Protein AF-A0A1G5EXB2-F1 (afdb_monomer)

pLDDT: mean 77.86, std 26.05, range [29.53, 98.62]

Structure (mmCIF, N/CA/C/O backbone):
data_AF-A0A1G5EXB2-F1
#
_entry.id   AF-A0A1G5EXB2-F1
#
loop_
_atom_site.group_PDB
_atom_site.id
_atom_site.type_symbol
_atom_site.label_atom_id
_atom_site.label_alt_id
_atom_site.label_comp_id
_atom_site.label_asym_id
_atom_site.label_entity_id
_atom_site.label_seq_id
_atom_site.pdbx_PDB_ins_code
_atom_site.Cartn_x
_atom_site.Cartn_y
_atom_site.Cartn_z
_atom_site.occupancy
_atom_site.B_iso_or_equiv
_atom_site.auth_seq_id
_atom_site.auth_comp_id
_atom_site.auth_asym_id
_atom_site.auth_atom_id
_atom_site.pdbx_PDB_model_num
ATOM 1 N N . MET A 1 1 ? -0.840 4.663 76.312 1.00 35.28 1 MET A N 1
ATOM 2 C CA . MET A 1 1 ? 0.276 4.532 75.351 1.00 35.28 1 MET A CA 1
ATOM 3 C C . MET A 1 1 ? -0.268 3.853 74.097 1.00 35.28 1 MET A C 1
ATOM 5 O O . MET A 1 1 ? -0.888 2.812 74.234 1.00 35.28 1 MET A O 1
ATOM 9 N N . LYS A 1 2 ? -0.042 4.475 72.929 1.00 34.38 2 LYS A N 1
ATOM 10 C CA . LYS A 1 2 ? -0.327 4.032 71.544 1.00 34.38 2 LYS A CA 1
ATOM 11 C C . LYS A 1 2 ? -1.786 4.026 71.042 1.00 34.38 2 LYS A C 1
ATOM 13 O O . LYS A 1 2 ? -2.563 3.114 71.287 1.00 34.38 2 LYS A O 1
ATOM 18 N N . MET A 1 3 ? -2.068 5.053 70.232 1.00 35.84 3 MET A N 1
ATOM 19 C CA . MET A 1 3 ? -3.060 5.065 69.153 1.00 35.84 3 MET A CA 1
ATOM 20 C C . MET A 1 3 ? -2.709 4.042 68.060 1.00 35.84 3 MET A C 1
ATOM 22 O O . MET A 1 3 ? -1.529 3.837 67.792 1.00 35.84 3 MET A O 1
ATOM 26 N N . THR A 1 4 ? -3.711 3.542 67.331 1.00 36.66 4 THR A N 1
ATOM 27 C CA . THR A 1 4 ? -3.741 3.572 65.852 1.00 36.66 4 THR 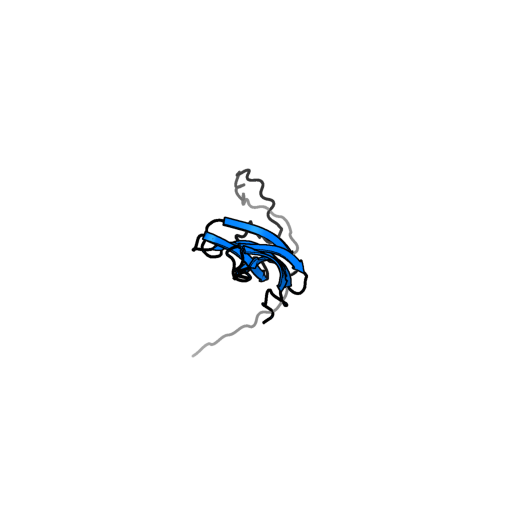A CA 1
ATOM 28 C C . THR A 1 4 ? -5.191 3.474 65.351 1.00 36.66 4 THR A C 1
ATOM 30 O O . THR A 1 4 ? -6.019 2.767 65.913 1.00 36.66 4 THR A O 1
ATOM 33 N N . CYS A 1 5 ? -5.487 4.256 64.314 1.00 29.53 5 CYS A N 1
ATOM 34 C CA . CYS A 1 5 ? -6.778 4.498 63.662 1.00 29.53 5 CYS A CA 1
ATOM 35 C C . CYS A 1 5 ? -6.787 3.825 62.280 1.00 29.53 5 CYS A C 1
ATOM 37 O O . CYS A 1 5 ? -5.716 3.796 61.681 1.00 29.53 5 CYS A O 1
ATOM 39 N N . ARG A 1 6 ? -7.946 3.393 61.741 1.00 37.31 6 ARG A N 1
ATOM 40 C CA . ARG A 1 6 ? -8.332 3.567 60.313 1.00 37.31 6 ARG A CA 1
ATOM 41 C C . ARG A 1 6 ? -9.855 3.434 60.112 1.00 37.31 6 ARG A C 1
ATOM 43 O O . ARG A 1 6 ? -10.440 2.385 60.354 1.00 37.31 6 ARG A O 1
ATOM 50 N N . LEU A 1 7 ? -10.458 4.523 59.633 1.00 31.28 7 LEU A N 1
ATOM 51 C CA . LEU A 1 7 ? -11.877 4.747 59.327 1.00 31.28 7 LEU A CA 1
ATOM 52 C C . LEU A 1 7 ? -12.174 4.365 57.856 1.00 31.28 7 LEU A C 1
ATOM 54 O O . LEU A 1 7 ? -11.400 4.730 56.972 1.00 31.28 7 LEU A O 1
ATOM 58 N N . LYS A 1 8 ? -13.270 3.642 57.570 1.00 36.03 8 LYS A N 1
ATOM 59 C CA . LYS A 1 8 ? -13.698 3.247 56.206 1.00 36.03 8 LYS A CA 1
ATOM 60 C C . LYS A 1 8 ? -14.935 4.064 55.800 1.00 36.03 8 LYS A C 1
ATOM 62 O O . LYS A 1 8 ? -15.980 3.942 56.432 1.00 36.03 8 LYS A O 1
ATOM 67 N N . ILE A 1 9 ? -14.794 4.907 54.777 1.00 38.06 9 ILE A N 1
ATOM 68 C CA . ILE A 1 9 ? -15.801 5.876 54.304 1.00 38.06 9 ILE A CA 1
ATOM 69 C C . ILE A 1 9 ? -16.747 5.211 53.288 1.00 38.06 9 ILE A C 1
ATOM 71 O O . ILE A 1 9 ? -16.297 4.479 52.407 1.00 38.06 9 ILE A O 1
ATOM 75 N N . ARG A 1 10 ? -18.056 5.458 53.433 1.00 37.91 10 ARG A N 1
ATOM 76 C CA . ARG A 1 10 ? -19.149 4.990 52.563 1.00 37.91 10 ARG A CA 1
ATOM 77 C C . ARG A 1 10 ? -19.811 6.169 51.825 1.00 37.91 10 ARG A C 1
ATOM 79 O O . ARG A 1 10 ? -19.993 7.221 52.423 1.00 37.91 10 ARG A O 1
ATOM 86 N N . SER A 1 11 ? -20.287 5.865 50.615 1.00 33.78 11 SER A N 1
ATOM 87 C CA . SER A 1 11 ? -21.523 6.356 49.966 1.00 33.78 11 SER A CA 1
ATOM 88 C C . SER A 1 11 ? -21.558 7.672 49.163 1.00 33.78 11 SER A C 1
ATOM 90 O O . SER A 1 11 ? -21.349 8.758 49.683 1.00 33.78 11 SER A O 1
ATOM 92 N N . PHE A 1 12 ? -21.930 7.486 47.883 1.00 37.91 12 PHE A N 1
ATOM 93 C CA . PHE A 1 12 ? -22.952 8.168 47.061 1.00 37.91 12 PHE A CA 1
ATOM 94 C C . PHE A 1 12 ? -23.341 9.622 47.382 1.00 37.91 12 PHE A C 1
ATOM 96 O O . PHE A 1 12 ? -23.927 9.894 48.425 1.00 37.91 12 PHE A O 1
ATOM 103 N N . ILE A 1 13 ? -23.185 10.511 46.389 1.00 36.03 13 ILE A N 1
ATOM 104 C CA . ILE A 1 13 ? -23.820 11.838 46.350 1.00 36.03 13 ILE A CA 1
ATOM 105 C C . ILE A 1 13 ? -24.453 12.053 44.964 1.00 36.03 13 ILE A C 1
ATOM 107 O O . ILE A 1 13 ? -23.756 12.080 43.952 1.00 36.03 13 ILE A O 1
ATOM 111 N N . GLN A 1 14 ? -25.784 12.195 44.936 1.00 30.17 14 GLN A N 1
ATOM 112 C CA . GLN A 1 14 ? -26.550 12.795 43.836 1.00 30.17 14 GLN A CA 1
ATOM 113 C C . GLN A 1 14 ? -26.385 14.320 43.892 1.00 30.17 14 GLN A C 1
ATOM 115 O O . GLN A 1 14 ? -26.503 14.915 44.962 1.00 30.17 14 GLN A O 1
ATOM 120 N N . ALA A 1 15 ? -26.121 14.953 42.749 1.00 32.19 15 ALA A N 1
ATOM 121 C CA . ALA A 1 15 ? -25.962 16.399 42.651 1.00 32.19 15 ALA A CA 1
ATOM 122 C C . ALA A 1 15 ? -27.318 17.095 42.433 1.00 32.19 15 ALA A C 1
ATOM 124 O O . ALA A 1 15 ? -27.997 16.850 41.439 1.00 32.19 15 ALA A O 1
ATOM 125 N N . VAL A 1 16 ? -27.670 18.001 43.346 1.00 33.97 16 VAL A N 1
ATOM 126 C CA . VAL A 1 16 ? -28.686 19.047 43.165 1.00 33.97 16 VAL A CA 1
ATOM 127 C C . VAL A 1 16 ? -27.935 20.376 43.214 1.00 33.97 16 VAL A C 1
ATOM 129 O O . VAL A 1 16 ? -27.343 20.709 44.238 1.00 33.97 16 VAL A O 1
ATOM 132 N N . ALA A 1 17 ? -27.905 21.113 42.104 1.00 34.84 17 ALA A N 1
ATOM 133 C CA . ALA A 1 17 ? -27.252 22.417 42.035 1.00 34.84 17 ALA A CA 1
ATOM 134 C C . ALA A 1 17 ? -28.252 23.517 42.425 1.00 34.84 17 ALA A C 1
ATOM 136 O O . ALA A 1 17 ? -29.148 23.853 41.654 1.00 34.84 17 ALA A O 1
ATOM 137 N N . LEU A 1 18 ? -28.097 24.059 43.635 1.00 32.41 18 LEU A N 1
ATOM 138 C CA . LEU A 1 18 ? -28.765 25.274 44.097 1.00 32.41 18 LEU A CA 1
ATOM 139 C C . LEU A 1 18 ? -27.815 26.460 43.869 1.00 32.41 18 LEU A C 1
ATOM 141 O O . LEU A 1 18 ? -26.675 26.447 44.331 1.00 32.41 18 LEU A O 1
ATOM 145 N N . SER A 1 19 ? -28.273 27.473 43.138 1.00 48.41 19 SER A N 1
ATOM 146 C CA . SER A 1 19 ? -27.516 28.690 42.843 1.00 48.41 19 SER A CA 1
ATOM 147 C C . SER A 1 19 ? -27.434 29.629 44.052 1.00 48.41 19 SER A C 1
ATOM 149 O O . SER A 1 19 ? -28.467 30.062 44.561 1.00 48.41 19 SER A O 1
ATOM 151 N N . ALA A 1 20 ? -26.224 30.035 44.431 1.00 33.88 20 ALA A N 1
ATOM 152 C CA . ALA A 1 20 ? -25.957 31.280 45.151 1.00 33.88 20 ALA A CA 1
ATOM 153 C C . ALA A 1 20 ? -24.559 31.782 44.759 1.00 33.88 20 ALA A C 1
ATOM 155 O O . ALA A 1 20 ? -23.606 31.006 44.703 1.00 33.88 20 ALA A O 1
ATOM 156 N N . GLY A 1 21 ? -24.471 33.059 44.392 1.00 35.84 21 GLY A N 1
ATOM 157 C CA . GLY A 1 21 ? -23.328 33.638 43.696 1.00 35.84 21 GLY A CA 1
ATOM 158 C C . GLY A 1 21 ? -22.112 33.933 44.569 1.00 35.84 21 GLY A C 1
ATOM 159 O O . GLY A 1 21 ? -22.236 34.344 45.717 1.00 35.84 21 GLY A O 1
ATOM 160 N N . LEU A 1 22 ? -20.937 33.796 43.956 1.00 37.97 22 LEU A N 1
ATOM 161 C CA . LEU A 1 22 ? -19.728 34.569 44.226 1.00 37.97 22 LEU A CA 1
ATOM 162 C C . LEU A 1 22 ? -18.815 34.416 43.005 1.00 37.97 22 LEU A C 1
ATOM 164 O O . LEU A 1 22 ? -18.552 33.315 42.529 1.00 37.97 22 LEU A O 1
ATOM 168 N N . SER A 1 23 ? -18.437 35.555 42.444 1.00 41.22 23 SER A N 1
ATOM 169 C CA . SER A 1 23 ? -17.799 35.735 41.147 1.00 41.22 23 SER A CA 1
ATOM 170 C C . SER A 1 23 ? -16.560 34.860 40.941 1.00 41.22 23 SER A C 1
ATOM 172 O O . SER A 1 23 ? -15.522 35.104 41.545 1.00 41.22 23 SER A O 1
ATOM 174 N N . PHE A 1 24 ? -16.632 33.927 39.993 1.00 37.06 24 PHE A N 1
ATOM 175 C CA . PHE A 1 24 ? -15.467 33.500 39.225 1.00 37.06 24 PHE A CA 1
ATOM 176 C C . PHE A 1 24 ? -15.789 33.683 37.748 1.00 37.06 24 PHE A C 1
ATOM 178 O O . PHE A 1 24 ? -16.481 32.889 37.117 1.00 37.06 24 PHE A O 1
ATOM 185 N N . VAL A 1 25 ? -15.304 34.805 37.222 1.00 37.22 25 VAL A N 1
ATOM 186 C CA . VAL A 1 25 ? -15.123 35.022 35.792 1.00 37.22 25 VAL A CA 1
ATOM 187 C C . VAL A 1 25 ? -14.130 33.959 35.330 1.00 37.22 25 VAL A C 1
ATOM 189 O O . VAL A 1 25 ? -12.950 34.038 35.662 1.00 37.22 25 VAL A O 1
ATOM 192 N N . PHE A 1 26 ? -14.581 32.953 34.584 1.00 43.88 26 PHE A N 1
ATOM 193 C CA . PHE A 1 26 ? -13.654 32.242 33.712 1.00 43.88 26 PHE A CA 1
ATOM 194 C C . PHE A 1 26 ? -13.288 33.229 32.600 1.00 43.88 26 PHE A C 1
ATOM 196 O O . PHE A 1 26 ? -14.201 33.709 31.921 1.00 43.88 26 PHE A O 1
ATOM 203 N N . PRO A 1 27 ? -12.010 33.611 32.424 1.00 38.81 27 PRO A N 1
ATOM 204 C CA . PRO A 1 27 ? -11.648 34.436 31.290 1.00 38.81 27 PRO A CA 1
ATOM 205 C C . PRO A 1 27 ? -12.005 33.658 30.027 1.00 38.81 27 PRO A C 1
ATOM 207 O O . PRO A 1 27 ? -11.540 32.538 29.807 1.00 38.81 27 PRO A O 1
ATOM 210 N N . ALA A 1 28 ? -12.863 34.266 29.211 1.00 44.09 28 ALA A N 1
ATOM 211 C CA . ALA A 1 28 ? -12.993 33.916 27.816 1.00 44.09 28 ALA A CA 1
ATOM 212 C C . ALA A 1 28 ? -11.594 34.018 27.196 1.00 44.09 28 ALA A C 1
ATOM 214 O O . ALA A 1 28 ? -11.077 35.119 27.002 1.00 44.09 28 ALA A O 1
ATOM 215 N N . PHE A 1 29 ? -10.961 32.879 26.916 1.00 46.94 29 PHE A N 1
ATOM 216 C CA . PHE A 1 29 ? -9.832 32.863 26.001 1.00 46.94 29 PHE A CA 1
ATOM 217 C C . PHE A 1 29 ? -10.391 33.135 24.609 1.00 46.94 29 PHE A C 1
ATOM 219 O O . PHE A 1 29 ? -10.965 32.267 23.952 1.00 46.94 29 PHE A O 1
ATOM 226 N N . GLY A 1 30 ? -10.292 34.399 24.209 1.00 40.00 30 GLY A N 1
ATOM 227 C CA . GLY A 1 30 ? -10.509 34.817 22.841 1.00 40.00 30 GLY A CA 1
ATOM 228 C C . GLY A 1 30 ? -9.493 34.165 21.904 1.00 40.00 30 GLY A C 1
ATOM 229 O O . GLY A 1 30 ? -8.307 34.117 22.209 1.00 40.00 30 GLY A O 1
ATOM 230 N N . GLN A 1 31 ? -10.030 33.726 20.762 1.00 45.25 31 GLN A N 1
ATOM 231 C CA . GLN A 1 31 ? -9.415 33.561 19.441 1.00 45.25 31 GLN A CA 1
ATOM 232 C C . GLN A 1 31 ? -8.153 32.698 19.306 1.00 45.25 31 GLN A C 1
ATOM 234 O O . GLN A 1 31 ? -7.073 33.097 19.710 1.00 45.25 31 GLN A O 1
ATOM 239 N N . LEU A 1 32 ? -8.261 31.654 18.474 1.00 37.88 32 LEU A N 1
ATOM 240 C CA . LEU A 1 32 ? -7.777 31.739 17.089 1.00 37.88 32 LEU A CA 1
ATOM 241 C C . LEU A 1 32 ? -8.786 31.051 16.160 1.00 37.88 32 LEU A C 1
ATOM 243 O O . LEU A 1 32 ? -9.193 29.914 16.390 1.00 37.88 32 LEU A O 1
ATOM 247 N N . THR A 1 33 ? -9.212 31.754 15.114 1.00 47.78 33 THR A N 1
ATOM 248 C CA . THR A 1 33 ? -10.011 31.215 14.009 1.00 47.78 33 THR A CA 1
ATOM 249 C C . THR A 1 33 ? -9.157 30.275 13.162 1.00 47.78 33 THR A C 1
ATOM 251 O O . THR A 1 33 ? -8.757 30.626 12.059 1.00 47.78 33 THR A O 1
ATOM 254 N N . ASN A 1 34 ? -8.892 29.075 13.666 1.00 44.12 34 ASN A N 1
ATOM 255 C CA . ASN A 1 34 ? -8.498 27.951 12.831 1.00 44.12 34 ASN A CA 1
ATOM 256 C C . ASN A 1 34 ? -9.653 26.957 12.913 1.00 44.12 34 ASN A C 1
ATOM 258 O O . ASN A 1 34 ? -9.823 26.272 13.919 1.00 44.12 34 ASN A O 1
ATOM 262 N N . SER A 1 35 ? -10.500 26.945 11.886 1.00 46.69 35 SER A N 1
ATOM 263 C CA . SER A 1 35 ? -11.623 26.020 11.762 1.00 46.69 35 SER A CA 1
ATOM 264 C C . SER A 1 35 ? -11.107 24.593 11.571 1.00 46.69 35 SER A C 1
ATOM 266 O O . SER A 1 35 ? -11.017 24.100 10.450 1.00 46.69 35 SER A O 1
ATOM 268 N N . TRP A 1 36 ? -10.768 23.932 12.671 1.00 49.41 36 TRP A N 1
ATOM 269 C CA . TRP A 1 36 ? -10.622 22.487 12.734 1.00 49.41 36 TRP A CA 1
ATOM 270 C C . TRP A 1 36 ? -11.781 21.965 13.570 1.00 49.41 36 TRP A C 1
ATOM 272 O O . TRP A 1 36 ? -11.901 22.276 14.755 1.00 49.41 36 TRP A O 1
ATOM 282 N N . ILE A 1 37 ? -12.671 21.208 12.936 1.00 51.47 37 ILE A N 1
ATOM 283 C CA . ILE A 1 37 ? -13.701 20.461 13.651 1.00 51.47 37 ILE A CA 1
ATOM 284 C C . ILE A 1 37 ? -12.970 19.308 14.342 1.00 51.47 37 ILE A C 1
ATOM 286 O O . ILE A 1 37 ? -12.682 18.290 13.721 1.00 51.47 37 ILE A O 1
ATOM 290 N N . MET A 1 38 ? -12.608 19.492 15.612 1.00 50.16 38 MET A N 1
ATOM 291 C CA . MET A 1 38 ? -12.178 18.382 16.458 1.00 50.16 38 MET A CA 1
ATOM 292 C C . MET A 1 38 ? -13.393 17.495 16.729 1.00 50.16 38 MET A C 1
ATOM 294 O O . MET A 1 38 ? -14.429 17.982 17.189 1.00 50.16 38 MET A O 1
ATOM 298 N N . GLY A 1 39 ? -13.276 16.196 16.448 1.00 52.06 39 GLY A N 1
ATOM 299 C CA . GLY A 1 39 ? -14.260 15.220 16.909 1.00 52.06 39 GLY A CA 1
ATOM 300 C C . GLY A 1 39 ? -14.353 15.216 18.445 1.00 52.06 39 GLY A C 1
ATOM 301 O O . GLY A 1 39 ? -13.421 15.667 19.116 1.00 52.06 39 GLY A O 1
ATOM 302 N N . PRO A 1 40 ? -15.434 14.673 19.032 1.00 53.38 40 PRO A N 1
ATOM 303 C CA . PRO A 1 40 ? -15.660 14.659 20.486 1.00 53.38 40 PRO A CA 1
ATOM 304 C C . PRO A 1 40 ? -14.561 13.949 21.307 1.00 53.38 40 PRO A C 1
ATOM 306 O O . PRO A 1 40 ? -14.548 14.076 22.528 1.00 53.38 40 PRO A O 1
ATOM 309 N N . ASN A 1 41 ? -13.621 13.260 20.647 1.00 58.00 41 ASN A N 1
ATOM 310 C CA . ASN A 1 41 ? -12.505 12.534 21.259 1.00 58.00 41 ASN A CA 1
ATOM 311 C C . ASN A 1 41 ? -11.141 13.236 21.084 1.00 58.00 41 ASN A C 1
ATOM 313 O O . ASN A 1 41 ? -10.124 12.696 21.504 1.00 58.00 41 ASN A O 1
ATOM 317 N N . GLY A 1 42 ? -11.093 14.416 20.453 1.00 54.06 42 GLY A N 1
ATOM 318 C CA . GLY A 1 42 ? -9.849 15.174 20.273 1.00 54.06 42 GLY A CA 1
ATOM 319 C C . GLY A 1 42 ? -8.823 14.536 19.330 1.00 54.06 42 GLY A C 1
ATOM 320 O O . GLY A 1 42 ? -7.659 14.930 19.356 1.00 54.06 42 GLY A O 1
ATOM 321 N N . GLU A 1 43 ? -9.218 13.575 18.493 1.00 66.81 43 GLU A N 1
ATOM 322 C CA . GLU A 1 43 ? -8.303 13.008 17.503 1.00 66.81 43 GLU A CA 1
ATOM 323 C C . GLU A 1 43 ? -8.130 13.996 16.345 1.00 66.81 43 GLU A C 1
ATOM 325 O O . GLU A 1 43 ? -8.976 14.130 15.460 1.00 66.81 43 GLU A O 1
ATOM 330 N N . GLY A 1 44 ? -7.055 14.779 16.428 1.00 71.31 44 GLY A N 1
ATOM 331 C CA . GLY A 1 44 ? -6.587 15.647 15.356 1.00 71.31 44 GLY A CA 1
ATOM 332 C C . GLY A 1 44 ? -5.995 14.857 14.184 1.00 71.31 44 GLY A C 1
ATOM 333 O O . GLY A 1 44 ? -5.962 13.630 14.175 1.00 71.31 44 GLY A O 1
ATOM 334 N N . LEU A 1 45 ? -5.493 15.585 13.185 1.00 79.75 45 LEU A N 1
ATOM 335 C CA . LEU A 1 45 ? -4.733 15.016 12.067 1.00 79.75 45 LEU A CA 1
ATOM 336 C C . LEU A 1 45 ? -3.570 14.145 12.577 1.00 79.75 45 LEU A C 1
ATOM 338 O O . LEU A 1 45 ? -2.657 14.650 13.230 1.00 79.75 45 LEU A O 1
ATOM 342 N N . ALA A 1 46 ? -3.591 12.855 12.234 1.00 82.81 46 ALA A N 1
ATOM 343 C CA . ALA A 1 46 ? -2.534 11.898 12.554 1.00 82.81 46 ALA A CA 1
ATOM 344 C C . ALA A 1 46 ? -1.664 11.605 11.320 1.00 82.81 46 ALA A C 1
ATOM 346 O O . ALA A 1 46 ? -2.174 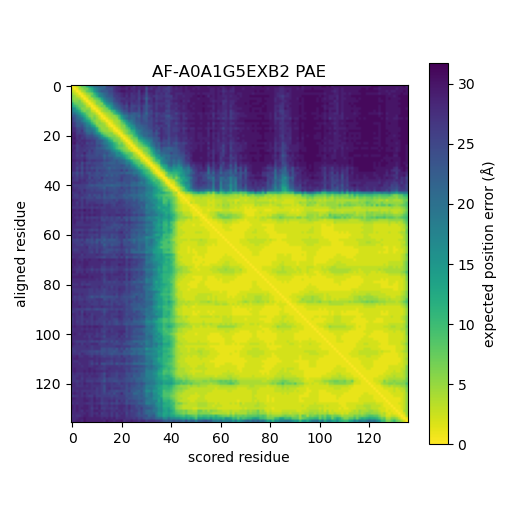11.356 10.227 1.00 82.81 46 ALA A O 1
ATOM 347 N N . GLN A 1 47 ? -0.341 11.618 11.493 1.00 87.56 47 GLN A N 1
ATOM 348 C CA . GLN A 1 47 ? 0.606 11.224 10.446 1.00 87.56 47 GLN A CA 1
ATOM 349 C C . GLN A 1 47 ? 0.834 9.705 10.465 1.00 87.56 47 GLN A C 1
ATOM 351 O O . GLN A 1 47 ? 1.086 9.134 11.522 1.00 87.56 47 GLN A O 1
ATOM 356 N N . LEU A 1 48 ? 0.800 9.063 9.291 1.00 86.50 48 LEU A N 1
ATOM 357 C CA . LEU A 1 48 ? 0.913 7.600 9.136 1.00 86.50 48 LEU A CA 1
ATOM 358 C C . LEU A 1 48 ? 2.366 7.078 9.070 1.00 86.50 48 LEU A C 1
ATOM 360 O O . LEU A 1 48 ? 2.587 5.869 9.070 1.00 86.50 48 LEU A O 1
ATOM 364 N N . GLY A 1 49 ? 3.358 7.973 9.030 1.00 91.00 49 GLY A N 1
ATOM 365 C CA . GLY A 1 49 ? 4.773 7.634 8.831 1.00 91.00 49 GLY A CA 1
ATOM 366 C C . GLY A 1 49 ? 5.170 7.505 7.354 1.00 91.00 49 GLY A C 1
ATOM 367 O O . GLY A 1 49 ? 4.385 7.842 6.468 1.00 91.00 49 GLY A O 1
ATOM 368 N N . THR A 1 50 ? 6.401 7.047 7.099 1.00 94.50 50 THR A N 1
ATOM 369 C CA . THR A 1 50 ? 6.955 6.795 5.753 1.00 94.50 50 THR A CA 1
ATOM 370 C C . THR A 1 50 ? 7.842 5.544 5.759 1.00 94.50 50 THR A C 1
ATOM 372 O O . THR A 1 50 ? 8.287 5.103 6.821 1.00 94.50 50 THR A O 1
ATOM 375 N N . LEU A 1 51 ? 8.163 4.998 4.580 1.00 95.19 51 LEU A N 1
ATOM 376 C CA . LEU A 1 51 ? 9.159 3.926 4.404 1.00 95.19 51 LEU A CA 1
ATOM 377 C C . LEU A 1 51 ? 10.608 4.453 4.328 1.00 95.19 51 LEU A C 1
ATOM 379 O O . LEU A 1 51 ? 11.477 3.850 3.704 1.00 95.19 51 LEU A O 1
ATOM 383 N N . GLY A 1 52 ? 10.876 5.604 4.948 1.00 93.75 52 GLY A N 1
ATOM 384 C CA . GLY A 1 52 ? 12.187 6.259 4.968 1.00 93.75 52 GLY A CA 1
ATOM 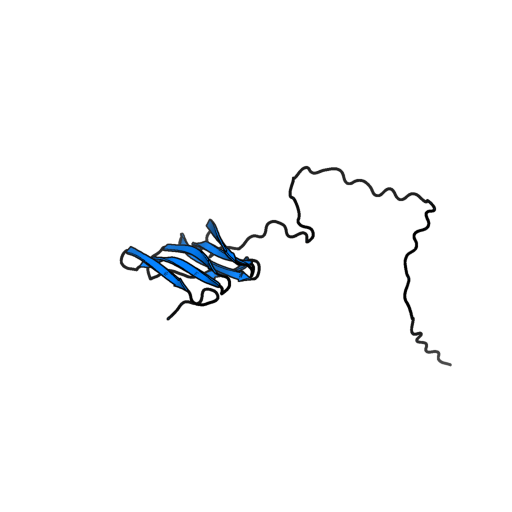385 C C . GLY A 1 52 ? 12.338 7.408 3.968 1.00 93.75 52 GLY A C 1
ATOM 386 O O . GLY A 1 52 ? 13.195 8.264 4.169 1.00 93.75 52 GLY A O 1
ATOM 387 N N . GLY A 1 53 ? 11.489 7.488 2.939 1.00 93.62 53 GLY A N 1
ATOM 388 C CA . GLY A 1 53 ? 11.403 8.643 2.044 1.00 93.62 53 GLY A CA 1
ATOM 389 C C . GLY A 1 53 ? 10.500 9.760 2.581 1.00 93.62 53 GLY A C 1
ATOM 390 O O . GLY A 1 53 ? 10.033 9.726 3.722 1.00 93.62 53 GLY A O 1
ATOM 391 N N . HIS A 1 54 ? 10.242 10.766 1.739 1.00 91.38 54 HIS A N 1
ATOM 392 C CA . HIS A 1 54 ? 9.475 11.969 2.105 1.00 91.38 54 HIS A CA 1
ATOM 393 C C . HIS A 1 54 ? 8.057 12.021 1.523 1.00 91.38 54 HIS A C 1
ATOM 395 O O . HIS A 1 54 ? 7.265 12.863 1.937 1.00 91.38 54 HIS A O 1
ATOM 401 N N . ASP A 1 55 ? 7.728 11.113 0.601 1.00 93.31 55 ASP A N 1
ATOM 402 C CA . ASP A 1 55 ? 6.450 11.109 -0.107 1.00 93.31 55 ASP A CA 1
ATOM 403 C C . ASP A 1 55 ? 5.621 9.906 0.336 1.00 93.31 55 ASP A C 1
ATOM 405 O O . ASP A 1 55 ? 6.105 8.773 0.364 1.00 93.31 55 ASP A O 1
ATOM 409 N N . THR A 1 56 ? 4.366 10.133 0.713 1.00 95.69 56 THR A N 1
ATOM 410 C CA . THR A 1 56 ? 3.415 9.069 1.057 1.00 95.69 56 THR A CA 1
ATOM 411 C C . THR A 1 56 ? 2.016 9.490 0.642 1.00 95.69 56 THR A C 1
ATOM 413 O O . THR A 1 56 ? 1.595 10.617 0.894 1.00 95.69 56 THR A O 1
ATOM 416 N N . VAL A 1 57 ? 1.295 8.573 0.006 1.00 97.00 57 VAL A N 1
ATOM 417 C CA . VAL A 1 57 ? -0.078 8.765 -0.457 1.00 97.00 57 VAL A CA 1
ATOM 418 C C . VAL A 1 57 ? -0.919 7.614 0.072 1.00 97.00 57 VAL A C 1
ATOM 420 O O . VAL A 1 57 ? -0.616 6.454 -0.201 1.00 97.00 57 VAL A O 1
ATOM 423 N N . ALA A 1 58 ? -1.965 7.933 0.833 1.00 97.62 58 ALA A N 1
ATOM 424 C CA . ALA A 1 58 ? -2.961 6.967 1.283 1.00 97.62 58 ALA A CA 1
ATOM 425 C C . ALA A 1 58 ? -4.059 6.811 0.220 1.00 97.62 58 ALA A C 1
ATOM 427 O O . ALA A 1 58 ? -4.618 7.805 -0.238 1.00 97.62 58 ALA A O 1
ATOM 428 N N . ASN A 1 59 ? -4.383 5.568 -0.136 1.00 98.00 59 ASN A N 1
ATOM 429 C CA . ASN A 1 59 ? -5.370 5.232 -1.167 1.00 98.00 59 ASN A CA 1
ATOM 430 C C . ASN A 1 59 ? -6.618 4.539 -0.602 1.00 98.00 59 ASN A C 1
ATOM 432 O O . ASN A 1 59 ? -7.672 4.582 -1.230 1.00 98.00 59 ASN A O 1
ATOM 436 N N . GLY A 1 60 ? -6.526 3.898 0.568 1.00 97.62 60 GLY A N 1
ATOM 437 C CA . GLY A 1 60 ? -7.659 3.189 1.161 1.00 97.62 60 GLY A CA 1
ATOM 438 C C . GLY A 1 60 ? -7.508 2.943 2.656 1.00 97.62 60 GLY A C 1
ATOM 439 O O . GLY A 1 60 ? -6.396 2.920 3.177 1.00 97.62 60 GLY A O 1
ATOM 440 N N . ILE A 1 61 ? -8.637 2.743 3.333 1.00 98.19 61 ILE A N 1
ATOM 441 C CA . ILE A 1 61 ? -8.729 2.449 4.767 1.00 98.19 61 ILE A CA 1
ATOM 442 C C . ILE A 1 61 ? -9.833 1.410 5.009 1.00 98.19 61 ILE A C 1
ATOM 444 O O . ILE A 1 61 ? -10.804 1.368 4.253 1.00 98.19 61 ILE A O 1
ATOM 448 N N . ASN A 1 62 ? -9.692 0.567 6.035 1.00 97.94 62 A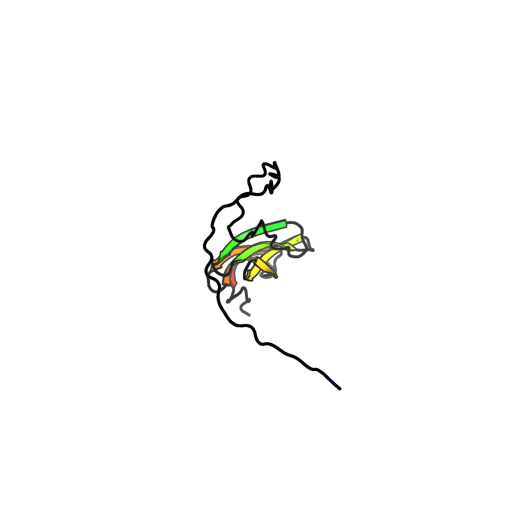SN A N 1
ATOM 449 C CA . ASN A 1 62 ? -10.749 -0.345 6.487 1.00 97.94 62 ASN A CA 1
ATOM 450 C C . ASN A 1 62 ? -11.280 0.011 7.889 1.00 97.94 62 ASN A C 1
ATOM 452 O O . ASN A 1 62 ? -10.738 0.881 8.567 1.00 97.94 62 ASN A O 1
ATOM 456 N N . ASP A 1 63 ? -12.311 -0.704 8.347 1.00 96.75 63 ASP A N 1
ATOM 457 C CA . ASP A 1 63 ? -12.979 -0.454 9.637 1.00 96.75 63 ASP A CA 1
ATOM 458 C C . ASP A 1 63 ? -12.072 -0.645 10.867 1.00 96.75 63 ASP A C 1
ATOM 460 O O . ASP A 1 63 ? -12.367 -0.129 11.941 1.00 96.75 63 ASP A O 1
ATOM 464 N N . ALA A 1 64 ? -10.952 -1.363 10.726 1.00 96.00 64 ALA A N 1
ATOM 465 C CA . ALA A 1 64 ? -9.938 -1.489 11.776 1.00 96.00 64 ALA A CA 1
ATOM 466 C C . ALA A 1 64 ? -8.968 -0.289 11.814 1.00 96.00 64 ALA A C 1
ATOM 468 O O . ALA A 1 64 ? -8.025 -0.270 12.607 1.00 96.00 64 ALA A O 1
ATOM 469 N N . GLY A 1 65 ? -9.149 0.694 10.929 1.00 95.94 65 GLY A N 1
ATOM 470 C CA . GLY A 1 65 ? -8.261 1.840 10.778 1.00 95.94 65 GLY A CA 1
ATOM 471 C C . GLY A 1 65 ? -6.927 1.498 10.114 1.00 95.94 65 GLY A C 1
ATOM 472 O O . GLY A 1 65 ? -5.977 2.265 10.244 1.00 95.94 65 GLY A O 1
ATOM 473 N N . GLN A 1 66 ? -6.812 0.353 9.432 1.00 98.06 66 GLN A N 1
ATOM 474 C CA . GLN A 1 66 ? -5.621 0.035 8.642 1.00 98.06 66 GLN A CA 1
ATOM 475 C C . GLN A 1 66 ? -5.662 0.830 7.344 1.00 98.06 66 GLN A C 1
ATOM 477 O O . GLN A 1 66 ? -6.651 0.761 6.614 1.00 98.06 66 GLN A O 1
ATOM 482 N N . VAL A 1 67 ? -4.585 1.547 7.042 1.00 98.31 67 VAL A N 1
ATOM 483 C CA . VAL A 1 67 ? -4.452 2.367 5.838 1.00 98.31 67 VAL A CA 1
ATOM 484 C C . VAL A 1 67 ? -3.498 1.694 4.863 1.00 98.31 67 VAL A C 1
ATOM 486 O O . VAL A 1 67 ? -2.472 1.153 5.268 1.00 98.31 67 VAL A O 1
ATOM 489 N N . VAL A 1 68 ? -3.822 1.749 3.574 1.00 98.56 68 VAL A N 1
ATOM 490 C CA . VAL A 1 68 ? -2.952 1.306 2.482 1.00 98.56 68 VAL A CA 1
ATOM 491 C C . VAL A 1 68 ? -2.677 2.432 1.506 1.00 98.56 68 VAL A C 1
ATOM 493 O O . VAL A 1 68 ? -3.471 3.365 1.365 1.00 98.56 68 VAL A O 1
ATOM 496 N N . GLY A 1 69 ? -1.572 2.318 0.785 1.00 98.44 69 GLY A N 1
ATOM 497 C CA . GLY A 1 69 ? -1.221 3.273 -0.251 1.00 98.44 69 GLY A CA 1
ATOM 498 C C . GLY A 1 69 ? 0.174 3.037 -0.796 1.00 98.44 69 GLY A C 1
ATOM 499 O O . GLY A 1 69 ? 0.623 1.893 -0.862 1.00 98.44 69 GLY A O 1
ATOM 500 N N . THR A 1 70 ? 0.851 4.118 -1.165 1.00 98.38 70 THR A N 1
ATOM 501 C CA . THR A 1 70 ? 2.230 4.100 -1.660 1.00 98.38 70 THR A CA 1
ATOM 502 C C . THR A 1 70 ? 3.092 5.035 -0.829 1.00 98.38 70 THR A C 1
ATOM 504 O O . THR A 1 70 ? 2.683 6.153 -0.519 1.00 98.38 70 THR A O 1
ATOM 507 N N . SER A 1 71 ? 4.294 4.595 -0.484 1.00 98.25 71 SER A N 1
ATOM 508 C CA . SER A 1 71 ? 5.297 5.397 0.204 1.00 98.25 71 SER A CA 1
ATOM 509 C C . SER A 1 71 ? 6.627 5.282 -0.523 1.00 98.25 71 SER A C 1
ATOM 511 O O . SER A 1 71 ? 6.962 4.236 -1.084 1.00 98.25 71 SER A O 1
ATOM 513 N N . LYS A 1 72 ? 7.374 6.378 -0.539 1.00 97.94 72 LYS A N 1
ATOM 514 C CA . LYS A 1 72 ? 8.726 6.402 -1.077 1.00 97.94 72 LYS A CA 1
ATOM 515 C C . LYS A 1 72 ? 9.694 5.810 -0.057 1.00 97.94 72 LYS A C 1
ATOM 517 O O . LYS A 1 72 ? 9.638 6.169 1.122 1.00 97.94 72 LYS A O 1
ATOM 522 N N . THR A 1 73 ? 10.576 4.925 -0.501 1.00 97.25 73 THR A N 1
ATOM 523 C CA . THR A 1 73 ? 11.620 4.330 0.338 1.00 97.25 73 THR A CA 1
ATOM 524 C C . THR A 1 73 ? 12.825 5.260 0.464 1.00 97.25 73 THR A C 1
ATOM 526 O O . THR A 1 73 ? 12.912 6.294 -0.210 1.00 97.25 73 THR A O 1
ATOM 529 N N . ILE A 1 74 ? 13.779 4.897 1.323 1.00 96.50 74 ILE A N 1
ATOM 530 C CA . ILE A 1 74 ? 15.043 5.631 1.469 1.00 96.50 74 ILE A CA 1
ATOM 531 C C . ILE A 1 74 ? 15.902 5.578 0.191 1.00 96.50 74 ILE A C 1
ATOM 533 O O . ILE A 1 74 ? 16.612 6.532 -0.118 1.00 96.50 74 ILE A O 1
ATOM 537 N N . GLU A 1 75 ? 15.786 4.511 -0.599 1.00 95.94 75 GLU A N 1
ATOM 538 C CA . GLU A 1 75 ? 16.441 4.340 -1.903 1.00 95.94 75 GLU A CA 1
ATOM 539 C C . GLU A 1 75 ? 15.767 5.158 -3.020 1.00 95.94 75 GLU A C 1
ATOM 541 O O . GLU A 1 75 ? 16.288 5.252 -4.133 1.00 95.94 75 GLU A O 1
ATOM 546 N N . GLY A 1 76 ? 14.620 5.780 -2.728 1.00 96.00 76 GLY A N 1
ATOM 547 C CA . GLY A 1 76 ? 13.847 6.582 -3.673 1.00 96.00 76 GLY A CA 1
ATOM 548 C C . GLY A 1 76 ? 12.872 5.783 -4.538 1.00 96.00 76 GLY A C 1
ATOM 549 O O . GLY A 1 76 ? 12.278 6.361 -5.451 1.00 96.00 76 GLY A O 1
ATOM 550 N N . ASP A 1 77 ? 12.693 4.497 -4.245 1.00 97.12 77 ASP A N 1
ATOM 551 C CA . ASP A 1 77 ? 11.712 3.624 -4.886 1.00 97.12 77 ASP A CA 1
ATOM 552 C C . ASP A 1 77 ? 10.311 3.849 -4.297 1.00 97.12 77 ASP A C 1
ATOM 554 O O . ASP A 1 77 ? 10.164 4.459 -3.239 1.00 97.12 77 ASP A O 1
ATOM 558 N N . TYR A 1 78 ? 9.260 3.397 -4.985 1.00 97.94 78 TYR A N 1
ATOM 559 C CA . TYR A 1 78 ? 7.875 3.573 -4.528 1.00 97.94 78 TYR A CA 1
ATOM 560 C C . TYR A 1 78 ? 7.265 2.237 -4.167 1.00 97.94 78 TYR A C 1
ATOM 562 O O . TYR A 1 78 ? 6.987 1.432 -5.048 1.00 97.94 78 TYR A O 1
ATOM 570 N N . HIS A 1 79 ? 7.021 1.998 -2.890 1.00 98.38 79 HIS A N 1
ATOM 571 C CA . HIS A 1 79 ? 6.478 0.731 -2.435 1.00 98.38 79 HIS A CA 1
ATOM 572 C C . HIS A 1 79 ? 5.061 0.895 -1.889 1.00 98.38 79 HIS A C 1
ATOM 574 O O . HIS A 1 79 ? 4.714 1.891 -1.248 1.00 98.38 79 HIS A O 1
ATOM 580 N N . ALA A 1 80 ? 4.232 -0.111 -2.140 1.00 98.38 80 ALA A N 1
ATOM 581 C CA . ALA A 1 80 ? 2.943 -0.268 -1.506 1.00 98.38 80 ALA A CA 1
ATOM 582 C C . ALA A 1 80 ? 3.141 -0.497 -0.002 1.00 98.38 80 ALA A C 1
ATOM 584 O O . ALA A 1 80 ? 4.027 -1.248 0.399 1.00 98.38 80 ALA A O 1
ATOM 585 N N . PHE A 1 81 ? 2.293 0.101 0.829 1.00 98.38 81 PHE A N 1
ATOM 586 C CA . PHE A 1 81 ? 2.326 -0.112 2.276 1.00 98.38 81 PHE A CA 1
ATOM 587 C C . PHE A 1 81 ? 0.953 -0.494 2.827 1.00 98.38 81 PHE A C 1
ATOM 589 O O . PHE A 1 81 ? -0.083 -0.248 2.203 1.00 98.38 81 PHE A O 1
ATOM 596 N N . ILE A 1 82 ? 0.969 -1.054 4.033 1.00 98.31 82 ILE A N 1
ATOM 597 C CA . ILE A 1 82 ? -0.184 -1.205 4.925 1.00 98.31 82 ILE A CA 1
ATOM 598 C C . ILE A 1 82 ? 0.209 -0.743 6.334 1.00 98.31 82 ILE A C 1
ATOM 600 O O . ILE A 1 82 ? 1.342 -0.963 6.756 1.00 98.31 82 ILE A O 1
ATOM 604 N N . THR A 1 83 ? -0.696 -0.124 7.087 1.00 97.94 83 THR A N 1
ATOM 605 C CA . THR A 1 83 ? -0.503 0.115 8.526 1.00 97.94 83 THR A CA 1
ATOM 606 C C . THR A 1 83 ? -1.173 -0.965 9.373 1.00 97.94 83 THR A C 1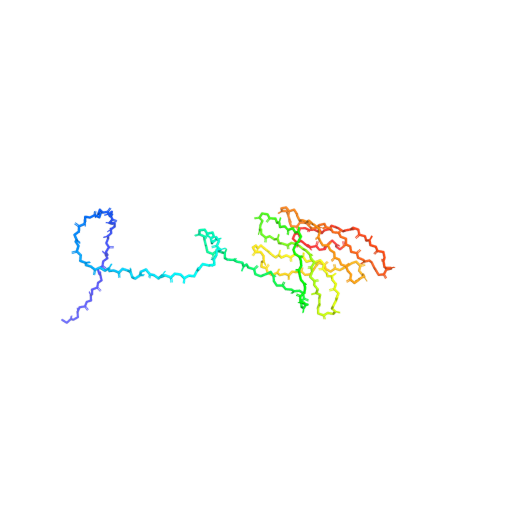
ATOM 608 O O . THR A 1 83 ? -2.125 -1.631 8.959 1.00 97.94 83 THR A O 1
ATOM 611 N N . GLY A 1 84 ? -0.735 -1.096 10.618 1.00 95.75 84 GLY A N 1
ATOM 612 C CA . GLY A 1 84 ? -1.546 -1.696 11.668 1.00 95.75 84 GLY A CA 1
ATOM 613 C C . GLY A 1 84 ? -2.833 -0.901 11.953 1.00 95.75 84 GLY A C 1
ATOM 614 O O . GLY A 1 84 ? -3.088 0.143 11.335 1.00 95.75 84 GLY A O 1
ATOM 615 N N . PRO A 1 85 ? -3.672 -1.411 12.873 1.00 94.12 85 PRO A N 1
ATOM 616 C CA . PRO A 1 85 ? -4.905 -0.749 13.285 1.00 94.12 85 PRO A CA 1
ATOM 617 C C . PRO A 1 85 ? -4.673 0.697 13.731 1.00 94.12 85 PRO A C 1
ATOM 619 O O . PRO A 1 85 ? -3.620 1.023 14.285 1.00 94.12 85 PRO A O 1
ATOM 622 N N . ASN A 1 86 ? -5.672 1.551 13.512 1.00 91.19 86 ASN A N 1
ATOM 623 C CA . ASN A 1 86 ? -5.627 2.985 13.830 1.00 91.19 86 ASN A CA 1
ATOM 624 C C . ASN A 1 86 ? -4.444 3.740 13.185 1.00 91.19 86 ASN A C 1
ATOM 626 O O . ASN A 1 86 ? -3.918 4.687 13.765 1.00 91.19 86 ASN A O 1
ATOM 630 N N . GLY A 1 87 ? -3.986 3.311 12.006 1.00 91.06 87 GLY A N 1
ATOM 631 C CA . GLY A 1 87 ? -2.901 3.974 11.279 1.00 91.06 87 GLY A CA 1
ATOM 632 C C . GLY A 1 87 ? -1.499 3.764 11.864 1.00 91.06 87 GLY A C 1
ATOM 633 O O . GLY A 1 87 ? -0.556 4.414 11.421 1.00 91.06 87 GLY A O 1
ATOM 634 N N . VAL A 1 88 ? -1.336 2.881 12.855 1.00 91.19 88 VAL A N 1
ATOM 635 C CA . VAL A 1 8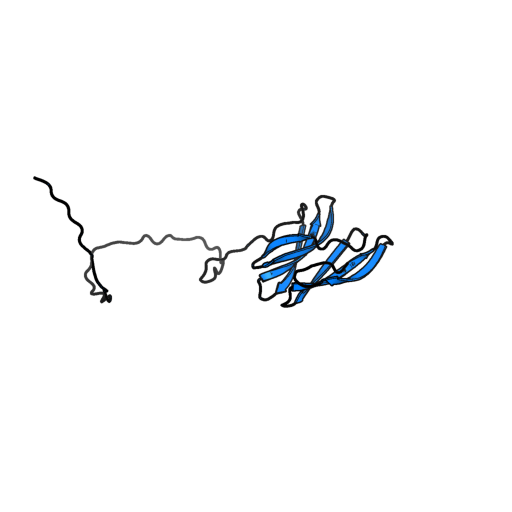8 ? -0.068 2.698 13.579 1.00 91.19 88 VAL A CA 1
ATOM 636 C C . VAL A 1 88 ? 0.818 1.669 12.882 1.00 91.19 88 VAL A C 1
ATOM 638 O O . VAL A 1 88 ? 0.329 0.643 12.427 1.00 91.19 88 VAL A O 1
ATOM 641 N N . SER A 1 89 ? 2.134 1.899 12.858 1.00 92.69 89 SER A N 1
ATOM 642 C CA . SER A 1 89 ? 3.142 0.965 12.324 1.00 92.69 89 SER A CA 1
ATOM 643 C C . SER A 1 89 ? 2.972 0.656 10.833 1.00 92.69 89 SER A C 1
ATOM 645 O O . SER A 1 89 ? 2.358 -0.338 10.440 1.00 92.69 89 SER A O 1
ATOM 647 N N . MET A 1 90 ? 3.572 1.500 9.993 1.00 95.56 90 MET A N 1
ATOM 648 C CA . MET A 1 90 ? 3.669 1.264 8.554 1.00 95.56 90 MET A CA 1
ATOM 649 C C . MET A 1 90 ? 4.539 0.037 8.256 1.00 95.56 90 MET A C 1
ATOM 651 O O . MET A 1 90 ? 5.644 -0.104 8.776 1.00 95.56 90 MET A O 1
ATOM 655 N N . THR A 1 91 ? 4.024 -0.842 7.405 1.00 96.69 91 THR A N 1
ATOM 656 C CA . THR A 1 91 ? 4.679 -2.058 6.925 1.00 96.69 91 THR A CA 1
ATOM 657 C C . THR A 1 91 ? 4.811 -1.985 5.412 1.00 96.69 91 THR A C 1
ATOM 659 O O . THR A 1 91 ? 3.831 -1.727 4.709 1.0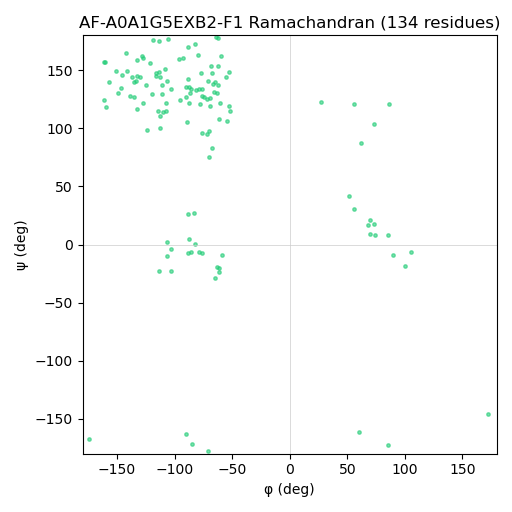0 96.69 91 THR A O 1
ATOM 662 N N . ASP A 1 92 ? 6.020 -2.235 4.919 1.00 97.31 92 ASP A N 1
ATOM 663 C CA . ASP A 1 92 ? 6.299 -2.338 3.492 1.00 97.31 92 ASP A CA 1
ATOM 664 C C . ASP A 1 92 ? 5.711 -3.639 2.919 1.00 97.31 92 ASP A C 1
ATOM 666 O O . ASP A 1 92 ? 5.996 -4.735 3.410 1.00 97.31 92 ASP A O 1
ATOM 670 N N . LEU A 1 93 ? 4.889 -3.528 1.873 1.00 97.25 93 LEU A N 1
ATOM 671 C CA . LEU A 1 93 ? 4.382 -4.671 1.111 1.00 97.25 93 LEU A CA 1
ATOM 672 C C . LEU A 1 93 ? 5.310 -5.063 -0.036 1.00 97.25 93 LEU A C 1
ATOM 674 O O . LEU A 1 93 ? 5.057 -6.094 -0.657 1.00 97.25 93 LEU A O 1
ATOM 678 N N . GLY A 1 94 ? 6.347 -4.270 -0.313 1.00 96.62 94 GLY A N 1
ATOM 679 C CA . GLY A 1 94 ? 7.414 -4.452 -1.291 1.00 96.62 94 GLY A CA 1
ATOM 680 C C . GLY A 1 94 ? 6.933 -4.551 -2.736 1.00 96.62 94 GLY A C 1
ATOM 681 O O . GLY A 1 94 ? 5.795 -4.217 -3.067 1.00 96.62 94 GLY A O 1
ATOM 682 N N . THR A 1 95 ? 7.788 -5.088 -3.607 1.00 97.19 95 THR A N 1
ATOM 683 C CA . THR A 1 95 ? 7.497 -5.297 -5.034 1.00 97.19 95 THR A CA 1
ATOM 684 C C . THR A 1 95 ? 7.563 -6.777 -5.445 1.00 97.19 95 THR A C 1
ATOM 686 O O . THR A 1 95 ? 7.927 -7.635 -4.634 1.00 97.19 95 THR A O 1
ATOM 689 N N . LEU A 1 96 ? 7.229 -7.077 -6.705 1.00 96.56 96 LEU A N 1
ATOM 690 C CA . LEU A 1 96 ? 7.425 -8.372 -7.374 1.00 96.56 96 LEU A CA 1
ATOM 691 C C . LEU A 1 96 ? 8.805 -8.475 -8.058 1.00 96.56 96 LEU A C 1
ATOM 693 O O . LEU A 1 96 ? 8.977 -9.209 -9.030 1.00 96.56 96 LEU A O 1
ATOM 697 N N . GLY A 1 97 ? 9.794 -7.724 -7.565 1.00 96.19 97 GLY A N 1
ATOM 698 C CA . GLY A 1 97 ? 11.170 -7.713 -8.071 1.00 96.19 97 GLY A CA 1
ATOM 699 C C . GLY A 1 97 ? 11.541 -6.471 -8.883 1.00 96.19 97 GLY A C 1
ATOM 700 O O . GLY A 1 97 ? 12.705 -6.321 -9.242 1.00 96.19 97 GLY A O 1
ATOM 701 N N . GLY A 1 98 ? 10.581 -5.588 -9.168 1.00 96.88 98 GLY A N 1
ATOM 702 C CA . GLY A 1 98 ? 10.827 -4.257 -9.719 1.00 96.88 98 GLY A CA 1
ATOM 703 C C . GLY A 1 98 ? 11.016 -3.190 -8.633 1.00 96.88 98 GLY A C 1
ATOM 704 O O . GLY A 1 98 ? 11.241 -3.499 -7.464 1.00 96.88 98 GLY A O 1
ATOM 705 N N . ARG A 1 99 ? 10.889 -1.918 -9.025 1.00 97.12 99 ARG A N 1
ATOM 706 C CA . ARG A 1 99 ? 11.118 -0.735 -8.164 1.00 97.12 99 ARG A CA 1
ATOM 707 C C . ARG A 1 99 ? 9.837 -0.055 -7.682 1.00 97.12 99 A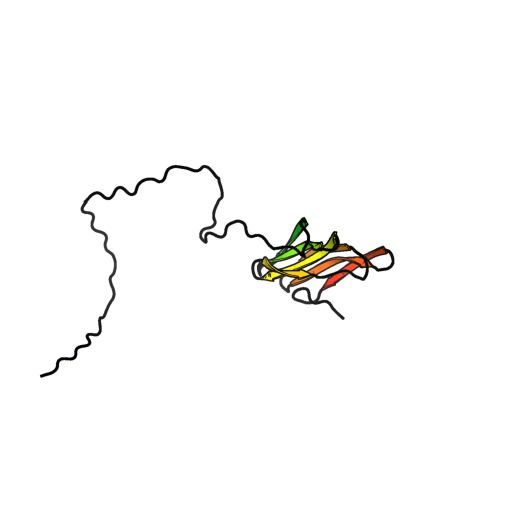RG A C 1
ATOM 709 O O . ARG A 1 99 ? 9.882 0.958 -6.989 1.00 97.12 99 ARG A O 1
ATOM 716 N N . THR A 1 100 ? 8.685 -0.543 -8.137 1.00 98.06 100 THR A N 1
ATOM 717 C CA . THR A 1 100 ? 7.399 0.112 -7.898 1.00 98.06 100 THR A CA 1
ATOM 718 C C . THR A 1 100 ? 6.303 -0.861 -7.482 1.00 98.06 100 THR A C 1
ATOM 720 O O . THR A 1 100 ? 6.150 -1.958 -8.032 1.00 98.06 100 THR A O 1
ATOM 723 N N . SER A 1 101 ? 5.486 -0.439 -6.528 1.00 98.44 101 SER A N 1
ATOM 724 C CA . SER A 1 101 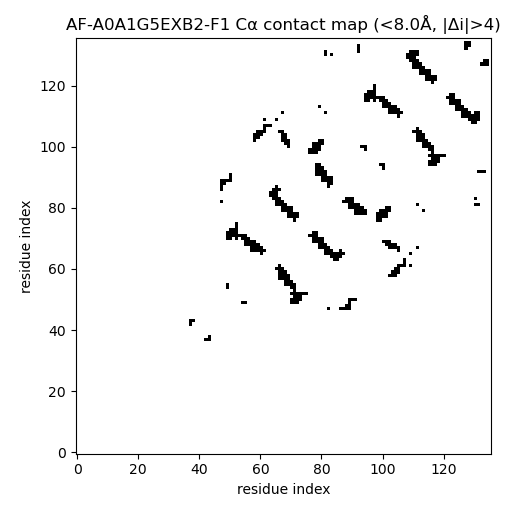? 4.202 -1.049 -6.214 1.00 98.44 101 SER A CA 1
ATOM 725 C C . SER A 1 101 ? 3.230 -0.021 -5.642 1.00 98.44 101 SER A C 1
ATOM 727 O O . SER A 1 101 ? 3.612 0.970 -5.016 1.00 98.44 101 SER A O 1
ATOM 729 N N . ILE A 1 102 ? 1.945 -0.244 -5.905 1.00 98.50 102 ILE A N 1
ATOM 730 C CA . ILE A 1 102 ? 0.852 0.619 -5.459 1.00 98.50 102 ILE A CA 1
ATOM 731 C C . ILE A 1 102 ? -0.266 -0.261 -4.918 1.00 98.50 102 ILE A C 1
ATOM 733 O O . ILE A 1 102 ? -0.730 -1.168 -5.610 1.00 98.50 102 ILE A O 1
ATOM 737 N N . ALA A 1 103 ? -0.713 0.022 -3.694 1.00 98.56 103 ALA A N 1
ATOM 738 C CA . ALA A 1 103 ? -1.934 -0.546 -3.136 1.00 98.56 103 ALA A CA 1
ATOM 739 C C . ALA A 1 103 ? -3.127 0.362 -3.456 1.00 98.56 103 ALA A C 1
ATOM 741 O O . ALA A 1 103 ? -3.095 1.555 -3.154 1.00 98.56 103 ALA A O 1
ATOM 742 N N . PHE A 1 104 ? -4.185 -0.200 -4.040 1.00 98.38 104 PHE A N 1
ATOM 743 C CA . PHE A 1 104 ? -5.400 0.535 -4.415 1.00 98.38 104 PHE A CA 1
ATOM 744 C C . PHE A 1 104 ? -6.564 0.315 -3.459 1.00 98.38 104 PHE A C 1
ATOM 746 O O . PHE A 1 104 ? -7.477 1.132 -3.411 1.00 98.38 104 PHE A O 1
ATOM 753 N N . GLY A 1 105 ? -6.564 -0.791 -2.718 1.00 98.19 105 GLY A N 1
ATOM 754 C CA . GLY A 1 105 ? -7.685 -1.123 -1.855 1.00 98.19 105 GLY A CA 1
ATOM 755 C C . GLY A 1 105 ? -7.327 -2.138 -0.790 1.00 98.19 105 GLY A C 1
ATOM 756 O O . GLY A 1 105 ? -6.388 -2.920 -0.937 1.00 98.19 105 GLY A O 1
ATOM 757 N N . ILE A 1 106 ? -8.113 -2.113 0.278 1.00 98.62 106 ILE A N 1
ATOM 758 C CA . ILE A 1 106 ? -8.022 -3.004 1.428 1.00 98.62 106 ILE A CA 1
ATOM 759 C C . ILE A 1 106 ? -9.432 -3.439 1.826 1.00 98.62 106 ILE A C 1
ATOM 761 O O . ILE A 1 106 ? -10.376 -2.661 1.714 1.00 98.62 106 ILE A O 1
ATOM 765 N N . ASN A 1 107 ? -9.591 -4.682 2.279 1.00 98.19 107 ASN A N 1
ATOM 766 C CA . ASN A 1 107 ? -10.855 -5.161 2.842 1.00 98.19 107 ASN A CA 1
ATOM 767 C C . ASN A 1 107 ? -10.801 -5.291 4.377 1.00 98.19 107 ASN A C 1
ATOM 769 O O . ASN A 1 107 ? -9.755 -5.114 5.004 1.00 98.19 107 ASN A O 1
ATOM 773 N N . ALA A 1 108 ? -11.930 -5.653 4.995 1.00 97.75 108 ALA A N 1
ATOM 774 C CA . ALA A 1 108 ? -12.044 -5.817 6.450 1.00 97.75 108 ALA A CA 1
ATOM 775 C C . ALA A 1 108 ? -11.120 -6.901 7.046 1.00 97.75 108 ALA A C 1
ATOM 777 O O . ALA A 1 108 ? -10.818 -6.866 8.232 1.00 97.75 108 ALA A O 1
ATOM 778 N N . ALA A 1 109 ? -10.635 -7.850 6.237 1.00 96.94 109 ALA A N 1
ATOM 779 C CA . ALA A 1 109 ? -9.668 -8.865 6.666 1.00 96.94 109 ALA A CA 1
ATOM 780 C C . ALA A 1 109 ? -8.201 -8.402 6.531 1.00 96.94 109 ALA A C 1
ATOM 782 O O . ALA A 1 109 ? -7.275 -9.202 6.694 1.00 96.94 109 ALA A O 1
ATOM 783 N N . GLY A 1 110 ? -7.974 -7.141 6.154 1.00 97.75 110 GLY A N 1
ATOM 784 C CA . GLY A 1 110 ? -6.645 -6.590 5.912 1.00 97.75 110 GLY A CA 1
ATOM 785 C C . GLY A 1 110 ? -5.966 -7.147 4.657 1.00 97.75 110 GLY A C 1
ATOM 786 O O . GLY A 1 110 ? -4.739 -7.134 4.575 1.00 97.75 110 GLY A O 1
ATOM 787 N N . ARG A 1 111 ? -6.728 -7.696 3.698 1.00 98.44 111 ARG A N 1
ATOM 788 C CA . ARG A 1 111 ? -6.183 -8.100 2.393 1.00 98.44 111 ARG A CA 1
ATOM 789 C C . ARG A 1 111 ? -6.092 -6.885 1.491 1.00 98.44 111 ARG A C 1
ATOM 791 O O . ARG A 1 111 ? -7.070 -6.149 1.372 1.00 98.44 111 ARG A O 1
ATOM 798 N N . VAL A 1 112 ? -4.948 -6.724 0.844 1.00 98.56 112 VAL A N 1
ATOM 799 C CA . VAL A 1 112 ? -4.622 -5.573 0.006 1.00 98.56 112 VAL A CA 1
ATOM 800 C C . VAL A 1 112 ? -4.561 -6.007 -1.447 1.00 98.56 112 VAL A C 1
ATOM 802 O O . VAL A 1 112 ? -3.999 -7.059 -1.743 1.00 98.56 112 VAL A O 1
ATOM 805 N N . VAL A 1 113 ? -5.127 -5.202 -2.342 1.00 98.50 113 VAL A N 1
ATOM 806 C CA . VAL A 1 113 ? -5.016 -5.375 -3.796 1.00 98.50 113 VAL A CA 1
ATOM 807 C C . VAL A 1 113 ? -4.284 -4.194 -4.413 1.00 98.50 113 VAL A C 1
ATOM 809 O O . VAL A 1 113 ? -4.392 -3.057 -3.944 1.00 98.50 113 VAL A O 1
ATOM 812 N N . GLY A 1 114 ? -3.538 -4.460 -5.477 1.00 98.44 114 GLY A N 1
ATOM 813 C CA . GLY A 1 114 ? -2.658 -3.470 -6.074 1.00 98.44 114 GLY A CA 1
ATOM 814 C C . GLY A 1 114 ? -2.008 -3.954 -7.356 1.00 98.44 114 GLY A C 1
ATOM 815 O O . GLY A 1 114 ? -2.375 -4.998 -7.897 1.00 98.44 114 GLY A O 1
ATOM 816 N N . HIS A 1 115 ? -1.008 -3.212 -7.815 1.00 98.38 115 HIS A N 1
ATOM 817 C CA . HIS A 1 115 ? -0.066 -3.701 -8.813 1.00 98.38 115 HIS A CA 1
ATOM 818 C C . HIS A 1 115 ? 1.375 -3.529 -8.346 1.00 98.38 115 HIS A C 1
ATOM 820 O O . HIS A 1 115 ? 1.677 -2.706 -7.481 1.00 98.38 115 HIS A O 1
ATOM 826 N N . SER A 1 116 ? 2.281 -4.280 -8.955 1.00 98.31 116 SER A N 1
ATOM 827 C CA . SER A 1 116 ? 3.712 -4.142 -8.750 1.00 98.31 116 SER A CA 1
ATOM 828 C C . SER A 1 116 ? 4.483 -4.433 -10.028 1.00 98.31 116 SER A C 1
ATOM 830 O O . SER A 1 116 ? 4.084 -5.288 -10.821 1.00 98.31 116 SER A O 1
ATOM 832 N N . SER A 1 117 ? 5.594 -3.724 -10.211 1.00 98.19 117 SER A N 1
ATOM 833 C CA . SER A 1 117 ? 6.569 -4.062 -11.234 1.00 98.19 117 SER A CA 1
ATOM 834 C C . SER A 1 117 ? 7.337 -5.336 -10.873 1.00 98.19 117 SER A C 1
ATOM 836 O O . SER A 1 117 ? 7.704 -5.579 -9.718 1.00 98.19 117 SER A O 1
ATOM 838 N N . THR A 1 118 ? 7.577 -6.151 -11.891 1.00 97.19 118 THR A N 1
ATOM 839 C CA . THR A 1 118 ? 8.432 -7.335 -11.849 1.00 97.19 118 THR A CA 1
ATOM 840 C C . THR A 1 118 ? 9.879 -6.962 -12.173 1.00 97.19 118 THR A C 1
ATOM 842 O O . THR A 1 118 ? 10.159 -5.858 -12.646 1.00 97.19 118 THR A O 1
ATOM 845 N N . SER A 1 119 ? 10.812 -7.893 -11.972 1.00 96.25 119 SER A N 1
ATOM 846 C CA . SER A 1 119 ? 12.214 -7.707 -12.374 1.00 96.25 119 SER A CA 1
ATOM 847 C C . SER A 1 119 ? 12.399 -7.519 -13.888 1.00 96.25 119 SER A C 1
ATOM 849 O O . SER A 1 119 ? 13.377 -6.904 -14.305 1.00 96.25 119 SER A O 1
ATOM 851 N N . GLY A 1 120 ? 11.459 -8.007 -14.707 1.00 94.56 120 GLY A N 1
ATOM 852 C CA . GLY A 1 120 ? 11.444 -7.813 -16.161 1.00 94.56 120 GLY A CA 1
ATOM 853 C C . GLY A 1 120 ? 10.926 -6.443 -16.613 1.00 94.56 120 GLY A C 1
ATOM 854 O O . GLY A 1 120 ? 10.989 -6.135 -17.798 1.00 94.56 120 GLY A O 1
ATOM 855 N N . GLY A 1 121 ? 10.424 -5.615 -15.690 1.00 94.38 121 GLY A N 1
ATOM 856 C CA . GLY A 1 121 ? 9.819 -4.311 -15.985 1.00 94.38 121 GLY A CA 1
ATOM 857 C C . GLY A 1 121 ? 8.310 -4.356 -16.248 1.00 94.38 121 GLY A C 1
ATOM 858 O O . GLY A 1 121 ? 7.670 -3.306 -16.278 1.00 94.38 121 GLY A O 1
ATOM 859 N N . ASP A 1 122 ? 7.721 -5.548 -16.367 1.00 97.50 122 ASP A N 1
ATOM 860 C CA . ASP A 1 122 ? 6.273 -5.718 -16.510 1.00 97.50 122 ASP A CA 1
ATOM 861 C C . ASP A 1 122 ? 5.533 -5.342 -15.226 1.00 97.50 122 ASP A C 1
ATOM 863 O O . ASP A 1 122 ? 6.071 -5.476 -14.129 1.00 97.50 122 ASP A O 1
ATOM 867 N N . THR A 1 123 ? 4.273 -4.926 -15.346 1.00 97.94 123 THR A N 1
ATOM 868 C CA . THR A 1 123 ? 3.407 -4.617 -14.199 1.00 97.94 123 THR A CA 1
ATOM 869 C C . THR A 1 123 ? 2.351 -5.698 -14.021 1.00 97.94 123 THR A C 1
ATOM 871 O O . THR A 1 123 ? 1.536 -5.920 -14.914 1.00 97.94 123 THR A O 1
ATOM 874 N N . HIS A 1 124 ? 2.322 -6.336 -12.851 1.00 98.00 124 HIS A N 1
ATOM 875 C CA . HIS A 1 124 ? 1.346 -7.368 -12.502 1.00 98.00 124 HIS A CA 1
ATOM 876 C C . HIS A 1 124 ? 0.457 -6.925 -11.344 1.00 98.00 124 HIS A C 1
ATOM 878 O O . HIS A 1 124 ? 0.912 -6.262 -10.412 1.00 98.00 124 HIS A O 1
ATOM 884 N N . ALA A 1 125 ? -0.812 -7.329 -11.380 1.00 98.06 125 ALA A N 1
ATOM 885 C CA . ALA A 1 125 ? -1.694 -7.197 -10.230 1.00 98.06 125 ALA A CA 1
ATOM 886 C C . ALA A 1 125 ? -1.241 -8.132 -9.094 1.00 98.06 125 ALA A C 1
ATOM 888 O O . ALA A 1 125 ? -0.741 -9.227 -9.352 1.00 98.06 125 ALA A O 1
ATOM 889 N N . PHE A 1 126 ? -1.450 -7.726 -7.843 1.00 97.31 126 PHE A N 1
ATOM 890 C CA . PHE A 1 126 ? -1.223 -8.578 -6.676 1.00 97.31 126 PHE A CA 1
ATOM 891 C C . PHE A 1 126 ? -2.401 -8.525 -5.704 1.00 97.31 126 PHE A C 1
ATOM 893 O O . PHE A 1 126 ? -3.171 -7.561 -5.668 1.00 97.31 126 PHE A O 1
ATOM 900 N N . ILE A 1 127 ? -2.490 -9.564 -4.875 1.00 97.81 127 ILE A N 1
ATOM 901 C CA . ILE A 1 127 ? -3.311 -9.601 -3.668 1.00 97.81 127 ILE A CA 1
ATOM 902 C C . ILE A 1 127 ? -2.481 -10.163 -2.511 1.00 97.81 127 ILE A C 1
ATOM 904 O O . ILE A 1 127 ? -1.705 -11.098 -2.701 1.00 97.81 127 ILE A O 1
ATOM 908 N N . THR A 1 128 ? -2.635 -9.605 -1.313 1.00 97.62 128 THR A N 1
ATOM 909 C CA . THR A 1 128 ? -2.001 -10.138 -0.100 1.00 97.62 128 THR A CA 1
ATOM 910 C C . THR A 1 128 ? -2.920 -11.111 0.639 1.00 97.62 128 THR A C 1
ATOM 912 O O . THR A 1 128 ? -4.150 -11.073 0.535 1.00 97.62 128 THR A O 1
ATOM 915 N N . GLY A 1 129 ? -2.319 -11.934 1.490 1.00 96.56 129 GLY A N 1
ATOM 916 C CA . GLY A 1 129 ? -3.000 -12.562 2.610 1.00 96.56 129 GLY A CA 1
ATOM 917 C C . GLY A 1 129 ? -3.494 -11.539 3.650 1.00 96.56 129 GLY A C 1
ATOM 918 O O . GLY A 1 129 ? -3.309 -10.324 3.493 1.00 96.56 129 GLY A O 1
ATOM 919 N N . PRO A 1 130 ? -4.159 -12.019 4.717 1.00 95.75 130 PRO A N 1
ATOM 920 C CA . PRO A 1 130 ? -4.675 -11.169 5.788 1.00 95.75 130 PRO A CA 1
ATOM 921 C C . PRO A 1 130 ? -3.588 -10.296 6.421 1.00 95.75 130 PRO A C 1
ATOM 923 O O . PRO A 1 130 ? -2.454 -10.749 6.600 1.00 95.75 130 PRO A O 1
ATOM 926 N N . ASN A 1 131 ? -3.953 -9.070 6.796 1.00 93.88 131 ASN A N 1
ATOM 927 C CA . ASN A 1 131 ? -3.046 -8.059 7.357 1.00 93.88 131 ASN A CA 1
ATOM 928 C C . ASN A 1 131 ? -1.780 -7.826 6.512 1.00 93.88 131 ASN A C 1
ATOM 930 O O . ASN A 1 131 ? -0.679 -7.745 7.051 1.00 93.88 131 ASN A O 1
ATOM 934 N N . GLY A 1 132 ? -1.924 -7.778 5.185 1.00 90.12 132 GLY A N 1
ATOM 935 C CA . GLY A 1 132 ? -0.810 -7.496 4.275 1.00 90.12 132 GLY A CA 1
ATOM 936 C C . GLY A 1 132 ? 0.244 -8.598 4.159 1.00 90.12 132 GLY A C 1
ATOM 937 O O . GLY A 1 132 ? 1.282 -8.383 3.540 1.00 90.12 132 GLY A O 1
ATOM 938 N N . ARG A 1 133 ? 0.014 -9.788 4.728 1.00 92.94 133 ARG A N 1
ATOM 939 C CA . ARG A 1 133 ? 0.978 -10.891 4.625 1.00 92.94 133 ARG A CA 1
ATOM 940 C C . ARG A 1 133 ? 1.151 -11.315 3.175 1.00 92.94 133 ARG A C 1
ATOM 942 O O . ARG A 1 133 ? 0.169 -11.574 2.484 1.00 92.94 133 ARG A O 1
ATOM 949 N N . ARG A 1 134 ? 2.392 -11.419 2.716 1.00 82.25 134 ARG A N 1
ATOM 950 C CA . ARG A 1 134 ? 2.686 -11.999 1.405 1.00 82.25 134 ARG A CA 1
ATOM 951 C C . ARG A 1 134 ? 2.341 -13.489 1.430 1.00 82.25 134 ARG A C 1
ATOM 953 O O . ARG A 1 134 ? 2.589 -14.151 2.433 1.00 82.25 134 ARG A O 1
ATOM 960 N N . HIS A 1 135 ? 1.719 -13.964 0.357 1.00 68.06 135 HIS A N 1
ATOM 961 C CA . HIS A 1 135 ? 1.658 -15.393 0.079 1.00 68.06 135 HIS A CA 1
ATOM 962 C C . HIS A 1 135 ? 3.016 -15.784 -0.507 1.00 68.06 135 HIS A C 1
ATOM 964 O O . HIS A 1 135 ? 3.444 -15.174 -1.488 1.00 68.06 135 HIS A O 1
ATOM 970 N N . ASP A 1 136 ? 3.698 -16.705 0.161 1.00 53.25 136 ASP A N 1
ATOM 971 C CA . ASP A 1 136 ? 4.883 -17.413 -0.317 1.00 53.25 136 ASP A CA 1
ATOM 972 C C . ASP A 1 136 ? 4.528 -18.496 -1.348 1.00 53.25 136 ASP A C 1
ATOM 974 O O . ASP A 1 136 ? 3.402 -19.049 -1.286 1.00 53.25 136 ASP A O 1
#

Sequence (136 aa):
MKMTCRLKIRSFIQAVALSAGLSFVFPAFGQLTNSWIMGPNGEGLAQLGTLGGHDTVANGINDAGQVVGTSKTIEGDYHAFITGPNGVSMTDLGTLGGRTSIAFGINAAGRVVGHSSTSGGDTHAFITGPNGRRHD

Secondary structure (DSSP, 8-state):
---------------------------------------TT---PPP---SEEEEEEEEEE-TT--EEEEEEETTS-EEEEEE-GGG-SEEEEE-BEEEEEEEEEE-TT--EEEEEEETTS-EEEEE--GGGPPP-

Mean predicted aligned error: 14.13 Å

Foldseek 3Di:
DDDDDDDDDDDDDDDDDDDDDDDDPPDDPDDDPPPDPQDPVRDDDDDLDAQLDDDWDWQEAEPQRKTWWWGQHVVRAIFIWIAGGVSHRIDTLGAQPDRYWTWNYAYNQRKTWTWHAHVVRDIDIDIDHGVSHHDD

Solvent-accessible surface area (backbone atoms only — not comparable to full-atom values): 8339 Å² total; per-residue (Å²): 137,82,88,87,86,88,87,87,88,82,85,90,82,86,90,77,91,79,91,78,91,78,93,73,82,74,78,79,81,74,82,78,96,66,94,67,88,65,51,101,81,65,68,65,95,77,83,55,74,61,59,68,31,92,49,65,46,82,56,31,62,32,90,62,35,27,35,27,9,32,22,20,25,68,90,69,37,36,28,12,33,36,26,38,61,71,34,40,67,67,39,82,60,48,50,63,62,34,63,33,19,40,28,62,40,50,42,88,64,35,28,35,34,31,38,22,20,24,68,86,70,50,77,42,78,49,70,34,37,61,70,49,35,76,75,130

Radius of gyration: 26.75 Å; Cα contacts (8 Å, |Δi|>4): 255; chains: 1; bounding box: 45×53×92 Å

Nearest PDB structures (foldseek):
  7c3e-assembly1_B  TM=4.651E-01  e=1.900E+00  Orbilia oligospora ATCC 24927
  5yzn-assembly1_C  TM=5.930E-01  e=3.381E+00  Deinococcus radiodurans R1 = ATCC 13939 = DSM 20539
  5yzn-assembly1_A  TM=5.979E-01  e=5.362E+00  Deinococcus radiodurans R1 = ATCC 13939 = DSM 20539
  5yzo-assembly1_A  TM=4.973E-01  e=3.381E+00  Deinococcus radiodurans R1 = ATCC 13939 = DSM 20539
  5yzo-assembly1_D  TM=3.700E-01  e=2.393E+00  Deinococcus radiodurans R1 = ATCC 13939 = DSM 20539